Protein AF-A0A973P6K7-F1 (afdb_monomer)

Mean predicted aligned error: 7.25 Å

Sequence (170 aa):
MKRPAAATVRRLAALMGGRAVFRGTLLVANVALLGAWGSPDYAGYAQAMGGAAVLALIATTGIEKCALKLIPRLRYTVPALIGVFVALAGVLLVVALAVLGGMLALGRNGPWPLAALAGLSQIGVGLNQVLVGLTRAIGKPARDVANHLVLSAALAGYTGAALALGITPV

pLDDT: mean 81.54, std 8.08, range [46.44, 91.88]

Structure (mmCIF, N/CA/C/O backbone):
data_AF-A0A973P6K7-F1
#
_entry.id   AF-A0A973P6K7-F1
#
loop_
_atom_site.group_PDB
_atom_site.id
_atom_site.type_symbol
_atom_site.label_atom_id
_atom_site.label_alt_id
_atom_site.label_comp_id
_atom_site.label_asym_id
_atom_site.label_entity_id
_atom_site.label_seq_id
_atom_site.pdbx_PDB_ins_code
_atom_site.Cartn_x
_atom_site.Cartn_y
_atom_site.Cartn_z
_atom_site.occupancy
_atom_site.B_iso_or_equiv
_atom_site.auth_seq_id
_atom_site.auth_comp_id
_atom_site.auth_asym_id
_atom_site.auth_atom_id
_atom_site.pdbx_PDB_model_num
ATOM 1 N N . MET A 1 1 ? -16.875 12.076 31.171 1.00 46.44 1 MET A N 1
ATOM 2 C CA . MET A 1 1 ? -15.452 11.824 31.506 1.00 46.44 1 MET A CA 1
ATOM 3 C C . MET A 1 1 ? -14.545 12.508 30.478 1.00 46.44 1 MET A C 1
ATOM 5 O O . MET A 1 1 ? -14.465 12.040 29.348 1.00 46.44 1 MET A O 1
ATOM 9 N N . LYS A 1 2 ? -13.909 13.638 30.826 1.00 51.19 2 LYS A N 1
ATOM 10 C CA . LYS A 1 2 ? -12.922 14.326 29.967 1.00 51.19 2 LYS A CA 1
ATOM 11 C C . LYS A 1 2 ? -11.606 13.536 30.016 1.00 51.19 2 LYS A C 1
ATOM 13 O O . LYS A 1 2 ? -11.031 13.392 31.089 1.00 51.19 2 LYS A O 1
ATOM 18 N N . ARG A 1 3 ? -11.146 12.971 28.892 1.00 55.19 3 ARG A N 1
ATOM 19 C CA . ARG A 1 3 ? -9.818 12.329 28.826 1.00 55.19 3 ARG A CA 1
ATOM 20 C C . ARG A 1 3 ? -8.733 13.401 29.027 1.00 55.19 3 ARG A C 1
ATOM 22 O O . ARG A 1 3 ? -8.883 14.482 28.457 1.00 55.19 3 ARG A O 1
ATOM 29 N N . PRO A 1 4 ? -7.659 13.130 29.792 1.00 63.22 4 PRO A N 1
ATOM 30 C CA . PRO A 1 4 ? -6.609 14.114 30.042 1.00 63.22 4 PRO A CA 1
ATOM 31 C C . PRO A 1 4 ? -5.977 14.543 28.713 1.00 63.22 4 PRO A C 1
ATOM 33 O O . PRO A 1 4 ? -5.609 13.694 27.898 1.00 63.22 4 PRO A O 1
ATOM 36 N N . ALA A 1 5 ? -5.876 15.855 28.486 1.00 71.62 5 ALA A N 1
ATOM 37 C CA . ALA A 1 5 ? -5.464 16.452 27.212 1.00 71.62 5 ALA A CA 1
ATOM 38 C C . ALA A 1 5 ? -4.149 15.859 26.663 1.00 71.62 5 ALA A C 1
ATOM 40 O O . ALA A 1 5 ? -4.036 15.600 25.465 1.00 71.62 5 ALA A O 1
ATOM 41 N N . ALA A 1 6 ? -3.207 15.518 27.548 1.00 71.94 6 ALA A N 1
ATOM 42 C CA . ALA A 1 6 ? -1.933 14.885 27.206 1.00 71.94 6 ALA A CA 1
ATOM 43 C C . ALA A 1 6 ? -2.080 13.528 26.481 1.00 71.94 6 ALA A C 1
ATOM 45 O O . ALA A 1 6 ? -1.333 13.229 25.548 1.00 71.94 6 ALA A O 1
ATOM 46 N N . ALA A 1 7 ? -3.074 12.711 26.848 1.00 72.38 7 ALA A N 1
ATOM 47 C CA . ALA A 1 7 ? -3.317 11.419 26.201 1.00 72.38 7 ALA A CA 1
ATOM 48 C C . ALA A 1 7 ? -3.884 11.577 24.780 1.00 72.38 7 ALA A C 1
ATOM 50 O O . ALA A 1 7 ? -3.629 10.740 23.910 1.00 72.38 7 ALA A O 1
ATOM 51 N N . THR A 1 8 ? -4.637 12.652 24.537 1.00 75.8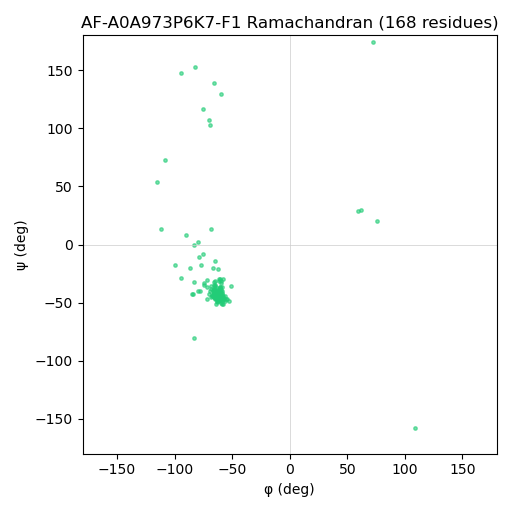1 8 THR A N 1
ATOM 52 C CA . THR A 1 8 ? -5.151 13.009 23.210 1.00 75.81 8 THR A CA 1
ATOM 53 C C . THR A 1 8 ? -4.023 13.516 22.316 1.00 75.81 8 THR A C 1
ATOM 55 O O . THR A 1 8 ? -3.874 13.021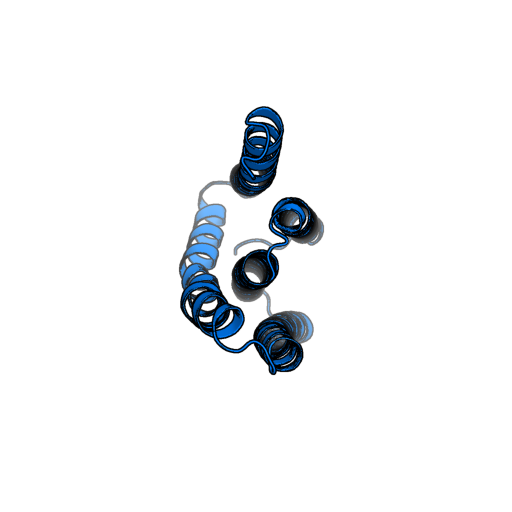 21.201 1.00 75.81 8 THR A O 1
ATOM 58 N N . VAL A 1 9 ? -3.175 14.416 22.824 1.00 80.00 9 VAL A N 1
ATOM 59 C CA . VAL A 1 9 ? -2.017 14.956 22.090 1.00 80.00 9 VAL A CA 1
ATOM 60 C C . VAL A 1 9 ? -1.056 13.843 21.674 1.00 80.00 9 VAL A C 1
ATOM 62 O O . VAL A 1 9 ? -0.700 13.756 20.503 1.00 80.00 9 VAL A O 1
ATOM 65 N N . ARG A 1 10 ? -0.714 12.917 22.581 1.00 78.62 10 ARG A N 1
ATOM 66 C CA . ARG A 1 10 ? 0.165 11.779 22.257 1.00 78.62 10 ARG A CA 1
ATOM 67 C C . ARG A 1 10 ? -0.407 10.880 21.155 1.00 78.62 10 ARG A C 1
ATOM 69 O O . ARG A 1 10 ? 0.337 10.384 20.315 1.00 78.62 10 ARG A O 1
ATOM 76 N N . ARG A 1 11 ? -1.730 10.675 21.130 1.00 73.00 11 ARG A N 1
ATOM 77 C CA . ARG A 1 11 ? -2.401 9.900 20.070 1.00 73.00 11 ARG A CA 1
ATOM 78 C C . ARG A 1 11 ? -2.393 10.630 18.733 1.00 73.00 11 ARG A C 1
ATOM 80 O O . ARG A 1 11 ? -2.132 9.996 17.718 1.00 73.00 11 ARG A O 1
ATOM 87 N N . LEU A 1 12 ? -2.656 11.935 18.731 1.00 78.56 12 LEU A N 1
ATOM 88 C CA . LEU A 1 12 ? -2.589 12.750 17.518 1.00 78.56 12 LEU A CA 1
ATOM 89 C C . LEU A 1 12 ? -1.166 12.787 16.956 1.00 78.56 12 LEU A C 1
ATOM 91 O O . LEU A 1 12 ? -0.988 12.574 15.763 1.00 78.56 12 LEU A O 1
ATOM 95 N N . ALA A 1 13 ? -0.158 12.953 17.814 1.00 79.94 13 ALA A N 1
ATOM 96 C CA . ALA A 1 13 ? 1.246 12.903 17.419 1.00 79.94 13 ALA A CA 1
ATOM 97 C C . ALA A 1 13 ? 1.617 11.550 16.792 1.00 79.94 13 ALA A C 1
ATOM 99 O O . ALA A 1 13 ? 2.230 11.524 15.731 1.00 79.94 13 ALA A O 1
ATOM 100 N N . ALA A 1 14 ? 1.182 10.429 17.379 1.00 74.81 14 ALA A N 1
ATOM 101 C CA . ALA A 1 14 ? 1.418 9.103 16.806 1.00 74.81 14 ALA A CA 1
ATOM 102 C C . ALA A 1 14 ? 0.736 8.923 15.434 1.00 74.81 14 ALA A C 1
ATOM 104 O O . ALA A 1 14 ? 1.350 8.409 14.501 1.00 74.81 14 ALA A O 1
ATOM 105 N N . LEU A 1 15 ? -0.510 9.392 15.285 1.00 73.19 15 LEU A N 1
ATOM 106 C CA . LEU A 1 15 ? -1.254 9.348 14.018 1.00 73.19 15 LEU A CA 1
ATOM 107 C C . LEU A 1 15 ? -0.585 10.189 12.924 1.00 73.19 15 LEU A C 1
ATOM 109 O O . LEU A 1 15 ? -0.440 9.730 11.790 1.00 73.19 15 LEU A O 1
ATOM 113 N N . MET A 1 16 ? -0.164 11.408 13.270 1.00 81.62 16 MET A N 1
ATOM 114 C CA . MET A 1 16 ? 0.584 12.273 12.361 1.00 81.62 16 MET A CA 1
ATOM 115 C C . MET A 1 16 ? 1.937 11.659 12.015 1.00 81.62 16 MET A C 1
ATOM 117 O O . MET A 1 16 ? 2.294 11.644 10.844 1.00 81.62 16 MET A O 1
ATOM 121 N N . GLY A 1 17 ? 2.635 11.078 12.992 1.00 79.44 17 GLY A N 1
ATOM 122 C CA . GLY A 1 17 ? 3.916 10.403 12.803 1.00 79.44 17 GLY A CA 1
ATOM 123 C C . GLY A 1 17 ? 3.825 9.254 11.801 1.00 79.44 17 GLY A C 1
ATOM 124 O O . GLY A 1 17 ? 4.556 9.251 10.819 1.00 79.44 17 GLY A O 1
ATOM 125 N N . GLY A 1 18 ? 2.873 8.329 11.966 1.00 74.81 18 GLY A N 1
ATOM 126 C CA . GLY A 1 18 ? 2.694 7.219 11.018 1.00 74.81 18 GLY A CA 1
ATOM 127 C C . GLY A 1 18 ? 2.375 7.687 9.592 1.00 74.81 18 GLY A C 1
ATOM 128 O O . GLY A 1 18 ? 2.876 7.126 8.618 1.00 74.81 18 GLY A O 1
ATOM 129 N N . ARG A 1 19 ? 1.578 8.753 9.447 1.00 79.38 19 ARG A N 1
ATOM 130 C CA . ARG A 1 19 ? 1.245 9.328 8.134 1.00 79.38 19 ARG A CA 1
ATOM 131 C C . ARG A 1 19 ? 2.398 10.124 7.525 1.00 79.38 19 ARG A C 1
ATOM 133 O O . ARG A 1 19 ? 2.570 10.076 6.309 1.00 79.38 19 ARG A O 1
ATOM 140 N N . ALA 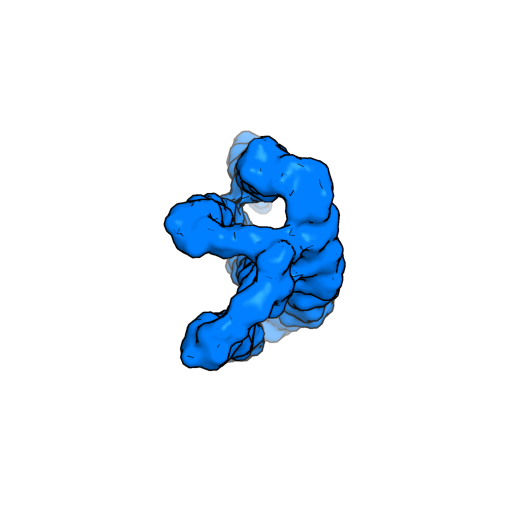A 1 20 ? 3.180 10.812 8.349 1.00 82.00 20 ALA A N 1
ATOM 141 C CA . ALA A 1 20 ? 4.393 11.504 7.939 1.00 82.00 20 ALA A CA 1
ATOM 142 C C . ALA A 1 20 ? 5.454 10.506 7.468 1.00 82.00 20 ALA A C 1
ATOM 144 O O . ALA A 1 20 ? 6.010 10.705 6.396 1.00 82.00 20 ALA A O 1
ATOM 145 N N . VAL A 1 21 ? 5.656 9.400 8.193 1.00 83.50 21 VAL A N 1
ATOM 146 C CA . VAL A 1 21 ? 6.560 8.313 7.786 1.00 83.50 21 VAL A CA 1
ATOM 147 C C . VAL A 1 21 ? 6.140 7.751 6.435 1.00 83.50 21 VAL A C 1
ATOM 149 O O . VAL A 1 21 ? 6.949 7.750 5.521 1.00 83.50 21 VAL A O 1
ATOM 152 N N . PHE A 1 22 ? 4.868 7.386 6.254 1.00 78.44 22 PHE A N 1
ATOM 153 C CA . PHE A 1 22 ? 4.375 6.884 4.967 1.00 78.44 22 PHE A CA 1
ATOM 154 C C . PHE A 1 22 ? 4.603 7.869 3.808 1.00 78.44 22 PHE A C 1
ATOM 156 O O . PHE A 1 22 ? 5.087 7.489 2.741 1.00 78.44 22 PHE A O 1
ATOM 163 N N . ARG A 1 23 ? 4.271 9.152 4.008 1.00 83.50 23 ARG A N 1
ATOM 164 C CA . ARG A 1 23 ? 4.502 10.192 2.993 1.00 83.50 23 ARG A CA 1
ATOM 165 C C . ARG A 1 23 ? 5.989 10.398 2.720 1.00 83.50 23 ARG A C 1
ATOM 167 O O . ARG A 1 23 ? 6.359 10.562 1.563 1.00 83.50 23 ARG A O 1
ATOM 174 N N . GLY A 1 24 ? 6.815 10.345 3.760 1.00 81.69 24 GLY A N 1
ATOM 175 C CA . GLY A 1 24 ? 8.267 10.386 3.664 1.00 81.69 24 GLY A CA 1
ATOM 176 C C . GLY A 1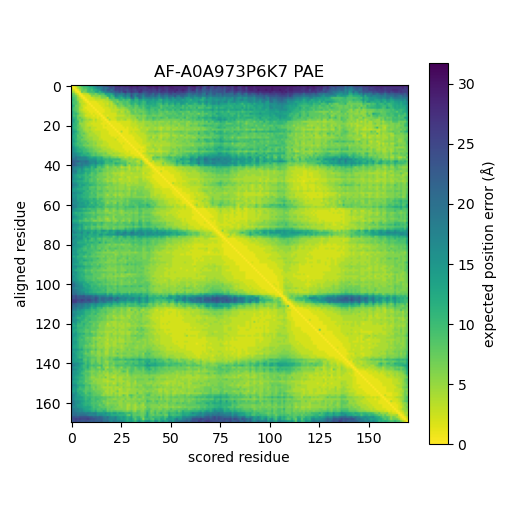 24 ? 8.808 9.213 2.853 1.00 81.69 24 GLY A C 1
ATOM 177 O O . GLY A 1 24 ? 9.557 9.439 1.914 1.00 81.69 24 GLY A O 1
ATOM 178 N N . THR A 1 25 ? 8.365 7.984 3.129 1.00 82.12 25 THR A N 1
ATOM 179 C CA . THR A 1 25 ? 8.751 6.784 2.373 1.00 82.12 25 THR A CA 1
ATOM 180 C C . THR A 1 25 ? 8.407 6.920 0.894 1.00 82.12 25 THR A C 1
ATOM 182 O O . THR A 1 25 ? 9.248 6.623 0.054 1.00 82.12 25 THR A O 1
ATOM 185 N N . LEU A 1 26 ? 7.214 7.423 0.559 1.00 81.25 26 LEU A N 1
ATOM 186 C CA . LEU A 1 26 ? 6.849 7.684 -0.835 1.00 81.25 26 LEU A CA 1
ATOM 187 C C . LEU A 1 26 ? 7.750 8.741 -1.480 1.00 81.25 26 LEU A C 1
ATOM 189 O O . LEU A 1 26 ? 8.192 8.555 -2.610 1.00 81.25 26 LEU A O 1
ATOM 193 N N . LEU A 1 27 ? 8.022 9.850 -0.791 1.00 84.88 27 LEU A N 1
ATOM 194 C CA . LEU A 1 27 ? 8.872 10.913 -1.328 1.00 84.88 27 LEU A CA 1
ATOM 195 C C . LEU A 1 27 ? 10.298 10.402 -1.577 1.00 84.88 27 LEU A C 1
ATOM 197 O O . LEU A 1 27 ? 10.828 10.567 -2.671 1.00 84.88 27 LEU A O 1
ATOM 201 N N . VAL A 1 28 ? 10.879 9.724 -0.584 1.00 82.62 28 VAL A N 1
ATOM 202 C CA . VAL A 1 28 ? 12.220 9.132 -0.660 1.00 82.62 28 VAL A CA 1
ATOM 203 C C . VAL A 1 28 ? 12.292 8.094 -1.776 1.00 82.62 28 VAL A C 1
ATOM 205 O O . VAL A 1 28 ? 13.246 8.115 -2.545 1.00 82.62 28 VAL A O 1
ATOM 208 N N . ALA A 1 29 ? 11.278 7.235 -1.918 1.00 79.25 29 ALA A N 1
ATOM 209 C CA . ALA A 1 29 ? 11.227 6.253 -2.998 1.00 79.25 29 ALA A CA 1
ATOM 210 C C . ALA A 1 29 ? 11.236 6.922 -4.380 1.00 79.25 29 ALA A C 1
ATOM 212 O O . ALA A 1 29 ? 12.011 6.519 -5.239 1.00 79.25 29 ALA A O 1
ATOM 213 N N . ASN A 1 30 ? 10.440 7.976 -4.590 1.00 80.62 30 ASN A N 1
ATOM 214 C CA . ASN A 1 30 ? 10.420 8.688 -5.873 1.00 80.62 30 ASN A CA 1
ATOM 215 C C . ASN A 1 30 ? 11.762 9.370 -6.182 1.00 80.62 30 ASN A C 1
ATOM 217 O O . ASN A 1 30 ? 12.227 9.302 -7.314 1.00 80.62 30 ASN A O 1
ATOM 221 N N . VAL A 1 31 ? 12.410 9.981 -5.183 1.00 81.81 31 VAL A N 1
ATOM 222 C CA . VAL A 1 31 ? 13.736 10.600 -5.356 1.00 81.81 31 VAL A CA 1
ATOM 223 C C . VAL A 1 31 ? 14.805 9.547 -5.661 1.00 81.81 31 VAL A C 1
ATOM 225 O O . VAL A 1 31 ? 15.620 9.748 -6.557 1.00 81.81 31 VAL A O 1
ATOM 228 N N . ALA A 1 32 ? 14.787 8.411 -4.958 1.00 80.38 32 ALA A N 1
ATOM 229 C CA . ALA A 1 32 ? 15.726 7.316 -5.187 1.00 80.38 32 ALA A CA 1
ATOM 230 C C . ALA A 1 32 ? 15.564 6.708 -6.588 1.00 80.38 32 ALA A C 1
ATOM 232 O O . ALA A 1 32 ? 16.555 6.509 -7.286 1.00 80.38 32 ALA A O 1
ATOM 233 N N . LEU A 1 33 ? 14.322 6.468 -7.021 1.00 75.88 33 LEU A N 1
ATOM 234 C CA . LEU A 1 33 ? 14.025 5.956 -8.360 1.00 75.88 33 LEU A CA 1
ATOM 235 C C . LEU A 1 33 ? 14.419 6.951 -9.456 1.00 75.88 33 LEU A C 1
ATOM 237 O O . LEU A 1 33 ? 14.990 6.543 -10.461 1.00 75.88 33 LEU A O 1
ATOM 241 N N . LEU A 1 34 ? 14.189 8.251 -9.249 1.00 78.31 34 LEU A N 1
ATOM 242 C CA . LEU A 1 34 ? 14.647 9.287 -10.178 1.00 78.31 34 LEU A CA 1
ATOM 243 C C . LEU A 1 34 ? 16.178 9.302 -10.303 1.00 78.31 34 LEU A C 1
ATOM 245 O O . LEU A 1 34 ? 16.698 9.420 -11.409 1.00 78.31 34 LEU A O 1
ATOM 249 N N . GLY A 1 35 ? 16.898 9.163 -9.186 1.00 78.88 35 GLY A N 1
ATOM 250 C CA . GLY A 1 35 ? 18.359 9.075 -9.193 1.00 78.88 35 GLY A CA 1
ATOM 251 C C . GLY A 1 35 ? 18.889 7.807 -9.871 1.00 78.88 35 GLY A C 1
ATOM 252 O O . GLY A 1 35 ? 19.928 7.863 -10.519 1.00 78.88 35 GLY A O 1
ATOM 253 N N . ALA A 1 36 ? 18.176 6.684 -9.744 1.00 78.44 36 ALA A N 1
ATOM 254 C CA . ALA A 1 36 ? 18.581 5.395 -10.303 1.00 78.44 36 ALA A CA 1
ATOM 255 C C . ALA A 1 36 ? 18.279 5.249 -11.806 1.00 78.44 36 ALA A C 1
ATOM 257 O O . ALA A 1 36 ? 19.091 4.685 -12.533 1.00 78.44 36 ALA A O 1
ATOM 258 N N . TRP A 1 37 ? 17.125 5.737 -12.268 1.00 76.94 37 TRP A N 1
ATOM 259 C CA . TRP A 1 37 ? 16.660 5.571 -13.652 1.00 76.94 37 TRP A CA 1
ATOM 260 C C . TRP A 1 37 ? 16.904 6.802 -14.539 1.00 76.94 37 TRP A C 1
ATOM 262 O O . TRP A 1 37 ? 16.893 6.703 -15.761 1.00 76.94 37 TRP A O 1
ATOM 272 N N . GLY A 1 38 ? 17.155 7.978 -13.957 1.00 73.75 38 GLY A N 1
ATOM 273 C CA . GLY A 1 38 ? 17.265 9.223 -14.718 1.00 73.75 38 GLY A CA 1
ATOM 274 C C . GLY A 1 38 ? 15.915 9.726 -15.257 1.00 73.75 38 GLY A C 1
ATOM 275 O O . GLY A 1 38 ? 14.871 9.092 -15.115 1.00 73.75 38 GLY A O 1
ATOM 276 N N . SER A 1 39 ? 15.921 10.924 -15.853 1.00 72.00 39 SER A N 1
ATOM 277 C CA . SER A 1 39 ? 14.697 11.644 -16.258 1.00 72.00 39 SER A CA 1
ATOM 278 C C . SER A 1 39 ? 13.817 10.916 -17.301 1.00 72.00 39 SER A C 1
ATOM 280 O O . SER A 1 39 ? 12.601 10.865 -17.095 1.00 72.00 39 SER A O 1
ATOM 282 N N . PRO A 1 40 ? 14.367 10.333 -18.391 1.00 66.62 40 PRO A N 1
ATOM 283 C CA . PRO A 1 40 ? 13.549 9.710 -19.439 1.00 66.62 40 PRO A CA 1
ATOM 284 C C . PRO A 1 40 ? 12.769 8.491 -18.935 1.00 66.62 40 PRO A C 1
ATOM 286 O O . PRO A 1 40 ? 11.562 8.391 -19.149 1.00 66.62 40 PRO A O 1
ATOM 289 N N . ASP A 1 41 ? 13.434 7.617 -18.187 1.00 74.31 41 ASP A N 1
ATOM 290 C CA . ASP A 1 41 ? 12.846 6.377 -17.680 1.00 74.31 41 ASP A CA 1
ATOM 291 C C . ASP A 1 41 ? 11.887 6.660 -16.512 1.00 74.31 41 ASP A C 1
ATOM 293 O O . ASP A 1 41 ? 10.824 6.044 -16.381 1.00 74.31 41 ASP A O 1
ATOM 297 N N . TYR A 1 42 ? 12.182 7.679 -15.698 1.00 76.94 42 TYR A N 1
ATOM 298 C CA . TYR A 1 42 ? 11.275 8.125 -14.641 1.00 76.94 42 TYR A CA 1
ATOM 299 C C . TYR A 1 42 ? 9.921 8.610 -15.182 1.00 76.94 42 TYR A C 1
ATOM 301 O O . TYR A 1 42 ? 8.899 8.433 -14.514 1.00 76.94 42 TYR A O 1
ATOM 309 N N . ALA A 1 43 ? 9.872 9.179 -16.392 1.00 79.81 43 ALA A N 1
ATOM 310 C CA . ALA A 1 43 ? 8.613 9.601 -17.004 1.00 79.81 43 ALA A CA 1
ATOM 311 C C . ALA A 1 43 ? 7.657 8.414 -17.233 1.00 79.81 43 ALA A C 1
ATOM 313 O O . ALA A 1 43 ? 6.463 8.531 -16.944 1.00 79.81 43 ALA A O 1
ATOM 314 N N . GLY A 1 44 ? 8.176 7.259 -17.666 1.00 79.25 44 GLY A N 1
ATOM 315 C CA . GLY A 1 44 ? 7.395 6.025 -17.821 1.00 79.25 44 GLY A CA 1
ATOM 316 C C . GLY A 1 44 ? 6.838 5.520 -16.488 1.00 79.25 44 GLY A C 1
ATOM 317 O O . GLY A 1 44 ? 5.650 5.204 -16.374 1.00 79.25 44 GLY A O 1
ATOM 318 N N . TYR A 1 45 ? 7.657 5.552 -15.435 1.00 79.81 45 TYR A N 1
ATOM 319 C CA . TYR A 1 45 ? 7.212 5.252 -14.072 1.00 79.81 45 TYR A CA 1
ATOM 320 C C . TYR A 1 45 ? 6.131 6.224 -13.574 1.00 79.81 45 TYR A C 1
ATOM 322 O O . TYR A 1 45 ? 5.114 5.790 -13.026 1.00 79.81 45 TYR A O 1
ATOM 330 N N . ALA A 1 46 ? 6.301 7.529 -13.796 1.00 82.88 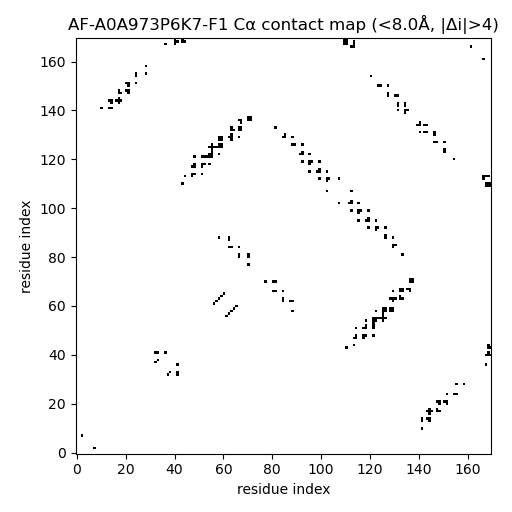46 ALA A N 1
ATOM 331 C CA . ALA A 1 46 ? 5.330 8.538 -13.388 1.00 82.88 46 ALA A CA 1
ATOM 332 C C . ALA A 1 46 ? 3.979 8.347 -14.097 1.00 82.88 46 ALA A C 1
ATOM 334 O O . ALA A 1 46 ? 2.931 8.466 -13.458 1.00 82.88 46 ALA A O 1
ATOM 335 N N . GLN A 1 47 ? 3.990 7.992 -15.386 1.00 85.44 47 GLN A N 1
ATOM 336 C CA . GLN A 1 47 ? 2.774 7.652 -16.124 1.00 85.44 47 GLN A CA 1
ATOM 337 C C . GLN A 1 47 ? 2.100 6.390 -15.576 1.00 85.44 47 GLN A C 1
ATOM 339 O O . GLN A 1 47 ? 0.892 6.410 -15.335 1.00 85.44 47 GLN A O 1
ATOM 344 N N . ALA A 1 48 ? 2.860 5.323 -15.313 1.00 84.50 48 ALA A N 1
ATOM 345 C CA . ALA A 1 48 ? 2.324 4.088 -14.741 1.00 84.50 48 ALA A CA 1
ATOM 346 C C . ALA A 1 48 ? 1.685 4.325 -13.359 1.00 84.50 48 ALA A C 1
ATOM 348 O O . ALA A 1 48 ? 0.556 3.897 -13.104 1.00 84.50 48 ALA A O 1
ATOM 349 N N . MET A 1 49 ? 2.367 5.067 -12.481 1.00 85.62 49 MET A N 1
ATOM 350 C CA . MET A 1 49 ? 1.853 5.429 -11.156 1.00 85.62 49 MET A CA 1
ATOM 351 C C . MET A 1 49 ? 0.627 6.343 -11.235 1.00 85.62 49 MET A C 1
ATOM 353 O O . MET A 1 49 ? -0.336 6.138 -10.495 1.00 85.62 49 MET A O 1
ATOM 357 N N . GLY A 1 50 ? 0.638 7.322 -12.144 1.00 85.06 50 GLY A N 1
ATOM 358 C CA . GLY A 1 50 ? -0.491 8.217 -12.388 1.00 85.06 50 GLY A CA 1
ATOM 359 C C . GLY A 1 50 ? -1.726 7.473 -12.897 1.00 85.06 50 GLY A C 1
ATOM 360 O O . GLY A 1 50 ? -2.819 7.667 -12.366 1.00 85.06 50 GLY A O 1
ATOM 361 N N . GLY A 1 51 ? -1.551 6.563 -13.860 1.00 85.38 51 GLY A N 1
ATOM 362 C CA . GLY A 1 51 ? -2.632 5.734 -14.400 1.00 85.38 51 GLY A CA 1
ATOM 363 C C . GLY A 1 51 ? -3.217 4.766 -13.369 1.00 85.38 51 GLY A C 1
ATOM 364 O O . GLY A 1 51 ? -4.428 4.552 -13.324 1.00 85.38 51 GLY A O 1
ATOM 365 N N . ALA A 1 52 ? -2.379 4.230 -12.480 1.00 87.69 52 ALA A N 1
ATOM 366 C CA . ALA A 1 52 ? -2.810 3.325 -11.419 1.00 87.69 52 ALA A CA 1
ATOM 367 C C . ALA A 1 52 ? -3.487 4.034 -10.230 1.00 87.69 52 ALA A C 1
ATOM 369 O O . ALA A 1 52 ? -4.170 3.375 -9.443 1.00 87.69 52 ALA A O 1
ATOM 370 N N . ALA A 1 53 ? -3.324 5.353 -10.064 1.00 85.94 53 ALA A N 1
ATOM 371 C CA . ALA A 1 53 ? -3.795 6.087 -8.882 1.00 85.94 53 ALA A CA 1
ATOM 372 C C . ALA A 1 53 ? -5.312 5.952 -8.639 1.00 85.94 53 ALA A C 1
ATOM 374 O O . ALA A 1 53 ? -5.771 5.949 -7.493 1.00 85.94 53 ALA A O 1
ATOM 375 N N . VAL A 1 54 ? -6.096 5.773 -9.708 1.00 86.50 54 VAL A N 1
ATOM 376 C CA . VAL A 1 54 ? -7.547 5.538 -9.635 1.00 86.50 54 VAL A CA 1
ATOM 377 C C . VAL A 1 54 ? -7.887 4.266 -8.846 1.00 86.50 54 VAL A C 1
ATOM 379 O O . VAL A 1 54 ? -8.909 4.222 -8.163 1.00 86.50 54 VAL A O 1
ATOM 382 N N . LEU A 1 55 ? -7.023 3.249 -8.848 1.00 86.19 55 LEU A N 1
ATOM 383 C CA . LEU A 1 55 ? -7.269 1.995 -8.128 1.00 86.19 55 LEU A CA 1
ATOM 384 C C . LEU A 1 55 ? -7.311 2.196 -6.608 1.00 86.19 55 LEU A C 1
ATOM 386 O O . LEU A 1 55 ? -8.146 1.602 -5.923 1.00 86.19 55 LEU A O 1
ATOM 390 N N . ALA A 1 56 ? -6.468 3.086 -6.077 1.00 86.00 56 ALA A N 1
ATOM 391 C CA . ALA A 1 56 ? -6.520 3.458 -4.665 1.00 86.00 56 ALA A CA 1
ATOM 392 C C . ALA A 1 56 ? -7.833 4.185 -4.323 1.00 86.00 56 ALA A C 1
ATOM 394 O O . ALA A 1 56 ? -8.382 4.002 -3.229 1.00 86.00 56 ALA A O 1
ATOM 395 N N . LEU A 1 57 ? -8.365 4.984 -5.258 1.00 85.06 57 LEU A N 1
ATOM 396 C CA . LEU A 1 57 ? -9.646 5.672 -5.090 1.00 85.06 57 LEU A CA 1
ATOM 397 C C . LEU A 1 57 ? -10.801 4.682 -4.968 1.00 85.06 57 LEU A C 1
ATOM 399 O O . LEU A 1 57 ? -11.593 4.819 -4.048 1.00 85.06 57 LEU A O 1
ATOM 403 N N . ILE A 1 58 ? -10.852 3.637 -5.795 1.00 84.25 58 ILE A N 1
ATOM 404 C CA . ILE A 1 58 ? -11.925 2.627 -5.742 1.00 84.25 58 ILE A CA 1
ATOM 405 C C . ILE A 1 58 ? -12.061 2.027 -4.331 1.00 84.25 58 ILE A C 1
ATOM 407 O O . ILE A 1 58 ? -13.160 1.963 -3.771 1.00 84.25 58 ILE A O 1
ATOM 411 N N . ALA A 1 59 ? -10.941 1.640 -3.717 1.00 82.81 59 ALA A N 1
ATOM 412 C CA . ALA A 1 59 ? -10.940 1.084 -2.365 1.00 82.81 59 ALA A CA 1
ATOM 413 C C . ALA A 1 59 ? -11.292 2.133 -1.289 1.00 82.81 59 ALA A C 1
ATOM 415 O O . ALA A 1 59 ? -12.037 1.837 -0.350 1.00 82.81 59 ALA A O 1
ATOM 416 N N . THR A 1 60 ? -10.787 3.363 -1.422 1.00 83.94 60 THR A N 1
ATOM 417 C CA . THR A 1 60 ? -10.977 4.430 -0.420 1.00 83.94 60 THR A CA 1
ATOM 418 C C . THR A 1 60 ? -12.350 5.092 -0.482 1.00 83.94 60 THR A C 1
ATOM 420 O O . THR A 1 60 ? -12.941 5.379 0.556 1.00 83.94 60 THR A O 1
ATOM 423 N N . THR A 1 61 ? -12.904 5.349 -1.664 1.00 85.75 61 THR A N 1
ATOM 424 C CA . THR A 1 61 ? -14.222 5.983 -1.799 1.00 85.75 61 THR A CA 1
ATOM 425 C C . THR A 1 61 ? -15.356 4.974 -1.674 1.00 85.75 61 THR A C 1
ATOM 427 O O . THR A 1 61 ? -16.408 5.327 -1.147 1.00 85.75 61 THR A O 1
ATOM 430 N N . GLY A 1 62 ? -15.148 3.729 -2.111 1.00 85.12 62 GLY A N 1
ATOM 431 C CA . GLY A 1 62 ? -16.124 2.649 -1.984 1.00 85.12 62 GLY A CA 1
ATOM 432 C C . GLY A 1 62 ? -16.072 1.985 -0.610 1.00 85.12 62 GLY A C 1
ATOM 433 O O . GLY A 1 62 ? -16.871 2.281 0.279 1.00 85.12 62 GLY A O 1
ATOM 434 N N . ILE A 1 63 ? -15.112 1.077 -0.429 1.00 87.00 63 ILE A N 1
ATOM 435 C CA . ILE A 1 63 ? -15.063 0.147 0.710 1.00 87.00 63 ILE A CA 1
ATOM 436 C C . ILE A 1 63 ? -14.892 0.900 2.039 1.00 87.00 63 ILE A C 1
ATOM 438 O O . ILE A 1 63 ? -15.684 0.710 2.964 1.00 87.00 63 ILE A O 1
ATOM 442 N N . GLU A 1 64 ? -13.899 1.791 2.143 1.00 90.44 64 GLU A N 1
ATOM 443 C CA . GLU A 1 64 ? -13.602 2.513 3.392 1.00 90.44 64 GLU A CA 1
ATOM 444 C C . GLU A 1 64 ? -14.774 3.409 3.833 1.00 90.44 64 GLU A C 1
ATOM 446 O O . GLU A 1 64 ? -15.181 3.367 4.999 1.00 90.44 64 GLU A O 1
ATOM 451 N N . LYS A 1 65 ? -15.357 4.212 2.931 1.00 88.88 65 LYS A N 1
ATOM 452 C CA . LYS A 1 65 ? -16.474 5.103 3.300 1.00 88.88 65 LYS A CA 1
ATOM 453 C C . LYS A 1 65 ? -17.741 4.334 3.650 1.00 88.88 65 LYS A C 1
ATOM 455 O O . LYS A 1 65 ? -18.413 4.707 4.616 1.00 88.88 65 LYS A O 1
ATOM 460 N N . CYS A 1 66 ? -18.045 3.249 2.939 1.00 88.75 66 CYS A N 1
ATOM 461 C CA . CYS A 1 66 ? -19.136 2.351 3.313 1.00 88.75 66 CYS A CA 1
ATOM 462 C C . CYS A 1 66 ? -18.921 1.775 4.720 1.00 88.75 66 CYS A C 1
ATOM 464 O O . CYS A 1 66 ? -19.846 1.807 5.535 1.00 88.75 66 CYS A O 1
ATOM 466 N N . ALA A 1 67 ? -17.701 1.339 5.043 1.00 87.88 67 ALA A N 1
ATOM 467 C CA . ALA A 1 67 ? -17.363 0.810 6.361 1.00 87.88 67 ALA A CA 1
ATOM 468 C C . ALA A 1 67 ? -17.545 1.846 7.478 1.00 87.88 67 ALA A C 1
ATOM 470 O O . ALA A 1 67 ? -18.219 1.572 8.475 1.00 87.88 67 ALA A O 1
ATOM 471 N N . LEU A 1 68 ? -17.023 3.062 7.288 1.00 88.94 68 LEU A N 1
ATOM 472 C CA . LEU A 1 68 ? -17.149 4.157 8.255 1.00 88.94 68 LEU A CA 1
ATOM 473 C C . LEU A 1 68 ? -18.606 4.574 8.502 1.00 88.94 68 LEU A C 1
ATOM 475 O O . LEU A 1 68 ? -18.935 5.026 9.597 1.00 88.94 68 LEU A O 1
ATOM 479 N N . LYS A 1 69 ? -19.485 4.420 7.506 1.00 90.62 69 LYS A N 1
ATOM 480 C CA . LYS A 1 69 ? -20.906 4.767 7.626 1.00 90.62 69 LYS A CA 1
ATOM 481 C C . LYS A 1 69 ? -21.743 3.650 8.256 1.00 90.62 69 LYS A C 1
ATOM 483 O O . LYS A 1 69 ? -22.618 3.944 9.071 1.00 90.62 69 LYS A O 1
ATOM 488 N N . LEU A 1 70 ? -21.512 2.395 7.868 1.00 89.88 70 LEU A N 1
ATOM 489 C CA . LEU A 1 70 ? -22.364 1.257 8.236 1.00 89.88 70 LEU A CA 1
ATOM 490 C C . LEU A 1 70 ? -22.012 0.661 9.604 1.00 89.88 70 LEU A C 1
ATOM 492 O O . LEU A 1 70 ? -22.913 0.393 10.399 1.00 89.88 70 LEU A O 1
ATOM 496 N N . ILE A 1 71 ? -20.721 0.507 9.915 1.00 89.62 71 ILE A N 1
ATOM 497 C CA . ILE A 1 71 ? -20.265 -0.165 11.145 1.00 89.62 71 ILE A CA 1
ATOM 498 C C . ILE A 1 71 ? -20.772 0.525 12.424 1.00 89.62 71 ILE A C 1
ATOM 500 O O . ILE A 1 71 ? -21.280 -0.178 13.297 1.00 89.62 71 ILE A O 1
ATOM 504 N N . PRO A 1 72 ? -20.731 1.867 12.565 1.00 85.81 72 PRO A N 1
ATOM 505 C CA . PRO A 1 72 ? -21.217 2.516 13.786 1.00 85.81 72 PRO A CA 1
ATOM 506 C C . PRO A 1 72 ? -22.733 2.391 14.002 1.00 85.81 72 PRO A C 1
ATOM 508 O O . PRO A 1 72 ? -23.210 2.574 15.123 1.00 85.81 72 PRO A O 1
ATOM 511 N N . ARG A 1 73 ? -23.498 2.112 12.936 1.00 88.81 73 ARG A N 1
ATOM 512 C CA . ARG A 1 73 ? -24.969 2.064 12.952 1.00 88.81 73 ARG A CA 1
ATOM 513 C C . ARG A 1 73 ? -25.516 0.652 13.170 1.00 88.81 73 ARG A C 1
ATOM 515 O O . ARG A 1 73 ? -26.584 0.506 13.752 1.00 88.81 73 ARG A O 1
ATOM 522 N N . LEU A 1 74 ? -24.789 -0.380 12.744 1.00 85.94 74 LEU A N 1
ATOM 523 C CA . LEU A 1 74 ? -25.252 -1.771 12.739 1.00 85.94 74 LEU A CA 1
ATOM 524 C C . LEU A 1 74 ? -24.538 -2.609 13.810 1.00 85.94 74 LEU A C 1
ATOM 526 O O . LEU A 1 74 ? -23.692 -3.446 13.509 1.00 85.94 74 LEU A O 1
ATOM 530 N N . ARG A 1 75 ? -24.889 -2.378 15.083 1.00 78.38 75 ARG A N 1
ATOM 531 C CA . ARG A 1 75 ? -24.183 -2.931 16.259 1.00 78.38 75 ARG A CA 1
ATOM 532 C C . ARG A 1 75 ? -24.138 -4.464 16.329 1.00 78.38 75 ARG A C 1
ATOM 534 O O . ARG A 1 75 ? -23.160 -5.004 16.832 1.00 78.38 75 ARG A O 1
ATOM 541 N N . TYR A 1 76 ? -25.157 -5.154 15.819 1.00 86.25 76 TYR A N 1
ATOM 542 C CA . TYR A 1 76 ? -25.267 -6.617 15.913 1.00 86.25 76 TYR A CA 1
ATOM 543 C C . TYR A 1 76 ? -24.553 -7.368 14.780 1.00 86.25 76 TYR A C 1
ATOM 545 O O . TYR A 1 76 ? -24.215 -8.535 14.941 1.00 86.25 76 TYR A O 1
ATOM 553 N N . THR A 1 77 ? -24.272 -6.709 13.652 1.00 88.19 77 THR A N 1
ATOM 554 C CA . THR A 1 77 ? -23.652 -7.332 12.466 1.00 88.19 77 THR A CA 1
ATOM 555 C C . THR A 1 77 ? -22.228 -6.837 12.209 1.00 88.19 77 THR A C 1
ATOM 557 O O . THR A 1 77 ? -21.666 -7.091 11.144 1.00 88.19 77 THR A O 1
ATOM 560 N N . VAL A 1 78 ? -21.615 -6.146 13.179 1.00 87.56 78 VAL A N 1
ATOM 561 C CA . VAL A 1 78 ? -20.256 -5.587 13.060 1.00 87.56 78 VAL A CA 1
ATOM 562 C C . VAL A 1 78 ? -19.219 -6.633 12.625 1.00 87.56 78 VAL A C 1
ATOM 564 O O . VAL A 1 78 ? -18.492 -6.346 11.674 1.00 87.56 78 VAL A O 1
ATOM 567 N N . PRO A 1 79 ? -19.135 -7.839 13.228 1.00 87.94 79 PRO A N 1
ATOM 568 C CA . PRO A 1 79 ? -18.131 -8.825 12.823 1.00 87.94 79 PRO A CA 1
ATOM 569 C C . PRO A 1 79 ? -18.312 -9.291 11.373 1.00 87.94 79 PRO A C 1
ATOM 571 O O . PRO A 1 79 ? -17.335 -9.382 10.634 1.00 87.94 79 PRO A O 1
ATOM 574 N N . ALA A 1 80 ? -19.561 -9.511 10.949 1.00 91.19 80 ALA A N 1
ATOM 575 C CA . ALA A 1 80 ? -19.881 -9.914 9.582 1.00 91.19 80 ALA A CA 1
ATOM 576 C C . ALA A 1 80 ? -19.518 -8.815 8.570 1.00 91.19 80 ALA A C 1
ATOM 578 O O . ALA A 1 80 ? -18.880 -9.095 7.559 1.00 91.19 80 ALA A O 1
ATOM 579 N N . LEU A 1 81 ? -19.843 -7.552 8.870 1.00 90.19 81 LEU A N 1
ATOM 580 C CA . LEU A 1 81 ? -19.494 -6.412 8.016 1.00 90.19 81 LEU A CA 1
ATOM 581 C C . LEU A 1 81 ? -17.980 -6.225 7.892 1.00 90.19 81 LEU A C 1
ATOM 583 O O . LEU A 1 81 ? -17.486 -5.993 6.792 1.00 90.19 81 LEU A O 1
ATOM 587 N N . ILE A 1 82 ? -17.235 -6.357 8.993 1.00 90.12 82 ILE A N 1
ATOM 588 C CA . ILE A 1 82 ? -15.767 -6.324 8.956 1.00 90.12 82 ILE A CA 1
ATOM 589 C C . ILE A 1 82 ? -15.244 -7.435 8.045 1.00 90.12 82 ILE A C 1
ATOM 591 O O . ILE A 1 82 ? -14.406 -7.158 7.192 1.00 90.12 82 ILE A O 1
ATOM 595 N N . GLY A 1 83 ? -15.766 -8.658 8.185 1.00 90.75 83 GLY A N 1
ATOM 596 C CA . GLY A 1 83 ? -15.412 -9.785 7.324 1.00 90.75 83 GLY A CA 1
ATOM 597 C C . GLY A 1 83 ? -15.636 -9.481 5.844 1.00 90.75 83 GLY A C 1
ATOM 598 O O . GLY A 1 83 ? -14.727 -9.674 5.044 1.00 90.75 83 GLY A O 1
ATOM 599 N N . VAL A 1 84 ? -16.794 -8.918 5.486 1.00 91.88 84 VAL A N 1
ATOM 600 C CA . VAL A 1 84 ? -17.112 -8.528 4.102 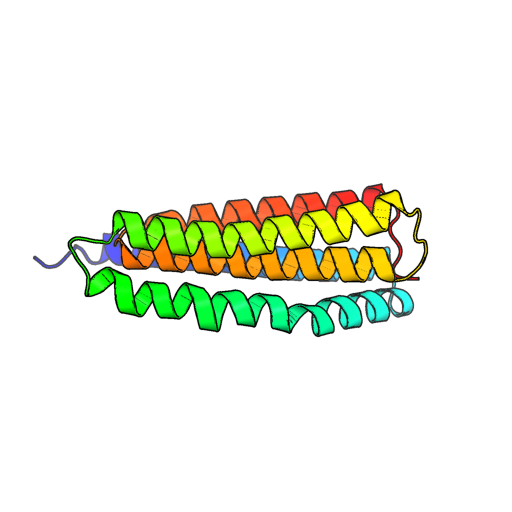1.00 91.88 84 VAL A CA 1
ATOM 601 C C . VAL A 1 84 ? -16.157 -7.454 3.582 1.00 91.88 84 VAL A C 1
ATOM 603 O O . VAL A 1 84 ? -15.621 -7.603 2.488 1.00 91.88 84 VAL A O 1
ATOM 606 N N . PHE A 1 85 ? -15.896 -6.389 4.345 1.00 91.44 85 PHE A N 1
ATOM 607 C CA . PHE A 1 85 ? -14.985 -5.332 3.895 1.00 91.44 85 PHE A CA 1
ATOM 608 C C . PHE A 1 85 ? -13.545 -5.829 3.752 1.00 91.44 85 PHE A C 1
ATOM 610 O O . PHE A 1 85 ? -12.878 -5.463 2.789 1.00 91.44 85 PHE A O 1
ATOM 617 N N . VAL A 1 86 ? -13.079 -6.688 4.664 1.00 91.00 86 VAL A N 1
ATOM 618 C CA . VAL A 1 86 ? -11.761 -7.332 4.560 1.00 91.00 86 VAL A CA 1
ATOM 619 C C . VAL A 1 86 ? -11.712 -8.277 3.362 1.00 91.00 86 VAL A C 1
ATOM 621 O O . VAL A 1 86 ? -10.721 -8.261 2.641 1.00 91.00 86 VAL A O 1
ATOM 624 N N . ALA A 1 87 ? -12.767 -9.052 3.107 1.00 91.38 87 ALA A N 1
ATOM 625 C CA . ALA A 1 87 ? -12.840 -9.957 1.964 1.00 91.38 87 ALA A CA 1
ATOM 626 C C . ALA A 1 87 ? -12.841 -9.194 0.635 1.00 91.38 87 ALA A C 1
ATOM 628 O O . ALA A 1 87 ? -12.052 -9.521 -0.241 1.00 91.38 87 ALA A O 1
ATOM 629 N N . LEU A 1 88 ? -13.651 -8.139 0.495 1.00 90.00 88 LEU A N 1
ATOM 630 C CA . LEU A 1 88 ? -13.667 -7.287 -0.702 1.00 90.00 88 LEU A CA 1
ATOM 631 C C . LEU A 1 88 ? -12.291 -6.684 -0.979 1.00 90.00 88 LEU A C 1
ATOM 633 O O . LEU A 1 88 ? -11.806 -6.701 -2.108 1.00 90.00 88 LEU A O 1
ATOM 637 N N . ALA A 1 89 ? -11.648 -6.181 0.071 1.00 88.12 89 ALA A N 1
ATOM 638 C CA . ALA A 1 89 ? -10.311 -5.634 -0.022 1.00 88.12 89 ALA A CA 1
ATOM 639 C C . ALA A 1 89 ? -9.303 -6.749 -0.410 1.00 88.12 89 ALA A C 1
ATOM 641 O O . ALA A 1 89 ? -8.525 -6.597 -1.350 1.00 88.12 89 ALA A O 1
ATOM 642 N N . GLY A 1 90 ? -9.376 -7.913 0.236 1.00 87.50 90 GLY A N 1
ATOM 643 C CA . GLY A 1 90 ? -8.543 -9.079 -0.063 1.00 87.50 90 GLY A CA 1
ATOM 644 C C . GLY A 1 90 ? -8.703 -9.596 -1.495 1.00 87.50 90 GLY A C 1
ATOM 645 O O . GLY A 1 90 ? -7.706 -9.922 -2.128 1.00 87.50 90 GLY A O 1
ATOM 646 N N . VAL A 1 91 ? -9.918 -9.603 -2.046 1.00 91.56 91 VAL A N 1
ATOM 647 C CA . VAL A 1 91 ? -10.169 -9.978 -3.446 1.00 91.56 91 VAL A CA 1
ATOM 648 C C . VAL A 1 91 ? -9.437 -9.031 -4.395 1.00 91.56 91 VAL A C 1
ATOM 650 O O . VAL A 1 91 ? -8.763 -9.504 -5.306 1.00 91.56 91 VAL A O 1
ATOM 653 N N . LEU A 1 92 ? -9.485 -7.714 -4.156 1.00 87.56 92 LEU A N 1
ATOM 654 C CA . LEU A 1 92 ? -8.721 -6.750 -4.959 1.00 87.56 92 LEU A CA 1
ATOM 655 C C . LEU A 1 92 ? -7.212 -7.030 -4.899 1.00 87.56 92 LEU A C 1
ATOM 657 O O . LEU A 1 92 ? -6.541 -6.955 -5.926 1.00 87.56 92 LEU A O 1
ATOM 661 N N . LEU A 1 93 ? -6.686 -7.397 -3.723 1.00 88.25 93 LEU A N 1
ATOM 662 C CA . LEU A 1 93 ? -5.277 -7.774 -3.570 1.00 88.25 93 LEU A CA 1
ATOM 663 C C . LEU A 1 93 ? -4.927 -9.026 -4.376 1.00 88.25 93 LEU A C 1
ATOM 665 O O . LEU A 1 93 ? -3.934 -9.035 -5.097 1.00 88.25 93 LEU A O 1
ATOM 669 N N . VAL A 1 94 ? -5.733 -10.081 -4.247 1.00 90.31 94 VAL A N 1
ATOM 670 C CA . VAL A 1 94 ? -5.505 -11.360 -4.930 1.00 90.31 94 VAL A CA 1
ATOM 671 C C . VAL A 1 94 ? -5.551 -11.168 -6.441 1.00 90.31 94 VAL A C 1
ATOM 673 O O . VAL A 1 94 ? -4.676 -11.673 -7.136 1.00 90.31 94 VAL A O 1
ATOM 676 N N . VAL A 1 95 ? -6.511 -10.390 -6.950 1.00 89.88 95 VAL A N 1
ATOM 677 C CA . VAL A 1 95 ? -6.589 -10.055 -8.378 1.00 89.88 95 VAL A CA 1
ATOM 678 C C . VAL A 1 95 ? -5.336 -9.302 -8.828 1.00 89.88 95 VAL A C 1
ATOM 680 O O . VAL A 1 95 ? -4.752 -9.659 -9.846 1.00 89.88 95 VAL A O 1
ATOM 683 N N . ALA A 1 96 ? -4.868 -8.314 -8.060 1.00 87.00 96 ALA A N 1
ATOM 684 C CA . ALA A 1 96 ? -3.648 -7.573 -8.386 1.00 87.00 96 ALA A CA 1
ATOM 685 C C . ALA A 1 96 ? -2.404 -8.475 -8.439 1.00 87.00 96 ALA A C 1
ATOM 687 O O . ALA A 1 96 ? -1.604 -8.382 -9.370 1.00 87.00 96 ALA A O 1
ATOM 688 N N . LEU A 1 97 ? -2.262 -9.372 -7.459 1.00 87.44 97 LEU A N 1
ATOM 689 C CA . LEU A 1 97 ? -1.172 -10.346 -7.403 1.00 87.44 97 LEU A CA 1
ATOM 690 C C . LEU A 1 97 ? -1.254 -11.359 -8.548 1.00 87.44 97 LEU A C 1
ATOM 692 O O . LEU A 1 97 ? -0.226 -11.684 -9.133 1.00 87.44 97 LEU A O 1
ATOM 696 N N . ALA A 1 98 ? -2.453 -11.827 -8.898 1.00 88.00 98 ALA A N 1
ATOM 697 C CA . ALA A 1 98 ? -2.661 -12.746 -10.012 1.00 88.00 98 ALA A CA 1
ATOM 698 C C . ALA A 1 98 ? -2.3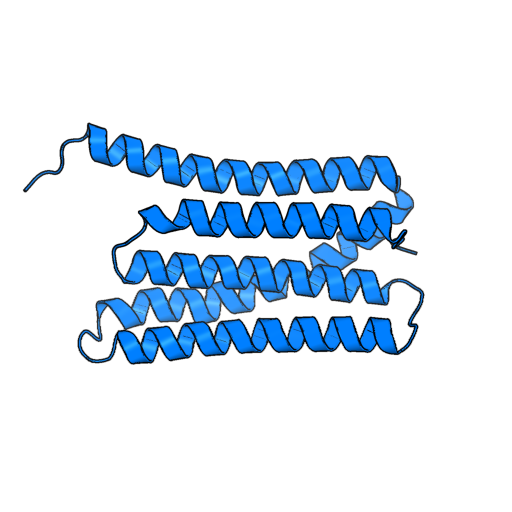19 -12.092 -11.357 1.00 88.00 98 ALA A C 1
ATOM 700 O O . ALA A 1 98 ? -1.663 -12.717 -12.187 1.00 88.00 98 ALA A O 1
ATOM 701 N N . VAL A 1 99 ? -2.699 -10.825 -11.558 1.00 86.94 99 VAL A N 1
ATOM 702 C CA . VAL A 1 99 ? -2.323 -10.055 -12.753 1.00 86.94 99 VAL A CA 1
ATOM 703 C C . VAL A 1 99 ? -0.806 -9.901 -12.830 1.00 86.94 99 VAL A C 1
ATOM 705 O O . VAL A 1 99 ? -0.226 -10.205 -13.869 1.00 86.94 99 VAL A O 1
ATOM 708 N N . LEU A 1 100 ? -0.147 -9.497 -11.739 1.00 84.00 100 LEU A N 1
ATOM 709 C CA . LEU A 1 100 ? 1.313 -9.381 -11.706 1.00 84.00 100 LEU A CA 1
ATOM 710 C C . LEU A 1 100 ? 1.997 -10.731 -11.974 1.00 84.00 100 LEU A C 1
ATOM 712 O O . LEU A 1 100 ? 2.876 -10.813 -12.828 1.00 84.00 100 LEU A O 1
ATOM 716 N N . GLY A 1 101 ? 1.570 -11.790 -11.285 1.00 84.50 101 GLY A N 1
ATOM 717 C CA . GLY A 1 101 ? 2.104 -13.140 -11.454 1.00 84.50 101 GLY A CA 1
ATOM 718 C C . GLY A 1 101 ? 1.917 -13.666 -12.876 1.00 84.50 101 GLY A C 1
ATOM 719 O O . GLY A 1 101 ? 2.849 -14.227 -13.440 1.00 84.50 101 GLY A O 1
ATOM 720 N N . GLY A 1 102 ? 0.758 -13.414 -13.490 1.00 85.56 102 GLY A N 1
ATOM 721 C CA . GLY A 1 102 ? 0.495 -13.747 -14.888 1.00 85.56 102 GLY A CA 1
ATOM 722 C C . GLY A 1 102 ? 1.405 -12.991 -15.857 1.00 85.56 102 GLY A C 1
ATOM 723 O O . GLY A 1 102 ? 1.946 -13.596 -16.778 1.00 85.56 102 GLY A O 1
ATOM 724 N N . MET A 1 103 ? 1.638 -11.693 -15.634 1.00 82.12 103 MET A N 1
ATOM 725 C CA . MET A 1 103 ? 2.550 -10.901 -16.472 1.00 82.12 103 MET A CA 1
ATOM 726 C C . MET A 1 103 ? 3.996 -11.401 -16.382 1.00 82.12 103 MET A C 1
ATOM 728 O O . MET A 1 103 ? 4.658 -11.529 -17.412 1.00 82.12 103 MET A O 1
ATOM 732 N N . LEU A 1 104 ? 4.463 -11.733 -15.173 1.00 80.75 104 LEU A N 1
ATOM 733 C CA . LEU A 1 104 ? 5.799 -12.291 -14.952 1.00 80.75 104 LEU A CA 1
ATOM 734 C C . LEU A 1 104 ? 5.938 -13.698 -15.553 1.00 80.75 104 LEU A C 1
ATOM 736 O O . LEU A 1 104 ? 6.924 -13.981 -16.227 1.00 80.75 104 LEU A O 1
ATOM 740 N N . ALA A 1 105 ? 4.941 -14.567 -15.365 1.00 84.50 105 ALA A N 1
ATOM 741 C CA . ALA A 1 105 ? 4.956 -15.939 -15.876 1.00 84.50 105 ALA A CA 1
ATOM 742 C C . ALA A 1 105 ? 4.946 -16.007 -17.411 1.00 84.50 105 ALA A C 1
ATOM 744 O O . ALA A 1 105 ? 5.524 -16.920 -17.994 1.00 84.50 105 ALA A O 1
ATOM 745 N N . LEU A 1 106 ? 4.317 -15.032 -18.072 1.00 83.50 106 LEU A N 1
ATOM 746 C CA . LEU A 1 106 ? 4.293 -14.929 -19.532 1.00 83.50 106 LEU A CA 1
ATOM 747 C C . LEU A 1 106 ? 5.582 -14.332 -20.123 1.00 83.50 106 LEU A C 1
ATOM 749 O O . LEU A 1 106 ? 5.643 -14.133 -21.336 1.00 83.50 106 LEU A O 1
ATOM 753 N N . GLY A 1 107 ? 6.589 -14.013 -19.299 1.00 68.69 107 GLY A N 1
ATOM 754 C CA . GLY A 1 107 ? 7.863 -13.453 -19.761 1.00 68.69 107 GLY A CA 1
ATOM 755 C C . GLY A 1 107 ? 7.699 -12.126 -20.507 1.00 68.69 107 GLY A C 1
ATOM 756 O O . GLY A 1 107 ? 8.462 -11.825 -21.424 1.00 68.69 107 GLY A O 1
ATOM 757 N N . ARG A 1 108 ? 6.656 -11.352 -20.174 1.00 65.88 108 ARG A N 1
ATOM 758 C CA . ARG A 1 108 ? 6.371 -10.073 -20.830 1.00 65.88 108 ARG A CA 1
ATOM 759 C C . ARG A 1 108 ? 7.437 -9.049 -20.443 1.00 65.88 108 ARG A C 1
ATOM 761 O O . ARG A 1 108 ? 7.380 -8.476 -19.361 1.00 65.88 108 ARG A O 1
ATOM 768 N N . ASN A 1 109 ? 8.365 -8.799 -21.361 1.00 62.34 109 ASN A N 1
ATOM 769 C CA . ASN A 1 109 ? 9.328 -7.700 -21.280 1.00 62.34 109 ASN A CA 1
ATOM 770 C C . ASN A 1 109 ? 8.683 -6.382 -21.781 1.00 62.34 109 ASN A C 1
ATOM 772 O O . ASN A 1 109 ? 7.738 -6.423 -22.576 1.00 62.34 109 ASN A O 1
ATOM 776 N N . GLY A 1 110 ? 9.151 -5.223 -21.302 1.00 65.88 110 GLY A N 1
ATOM 777 C CA . GLY A 1 110 ? 8.617 -3.884 -21.627 1.00 65.88 110 GLY A CA 1
ATOM 778 C C . GLY A 1 110 ? 7.859 -3.213 -20.462 1.00 65.88 110 GLY A C 1
ATOM 779 O O . GLY A 1 110 ? 8.042 -3.615 -19.316 1.00 65.88 110 GLY A O 1
ATOM 780 N N . PRO A 1 111 ? 6.950 -2.241 -20.695 1.00 70.75 111 PRO A N 1
ATOM 781 C CA . PRO A 1 111 ? 6.359 -1.406 -19.629 1.00 70.75 111 PRO A CA 1
ATOM 782 C C . PRO A 1 111 ? 5.292 -2.111 -18.764 1.00 70.75 111 PRO A C 1
ATOM 784 O O . PRO A 1 111 ? 4.813 -1.567 -17.764 1.00 70.75 111 PRO A O 1
ATOM 787 N N . TRP A 1 112 ? 4.880 -3.325 -19.136 1.00 74.62 112 TRP A N 1
ATOM 788 C CA . TRP A 1 112 ? 3.755 -4.046 -18.526 1.00 74.62 112 TRP A CA 1
ATOM 789 C C . TRP A 1 112 ? 3.984 -4.497 -17.076 1.00 74.62 112 TRP A C 1
ATOM 791 O O . TRP A 1 112 ? 3.073 -4.308 -16.263 1.00 74.62 112 TRP A O 1
ATOM 801 N N . PRO A 1 113 ? 5.156 -5.049 -16.697 1.00 76.81 113 PRO A N 1
ATOM 802 C CA . PRO A 1 113 ? 5.449 -5.372 -15.308 1.00 76.81 113 PRO A CA 1
ATOM 803 C C . PRO A 1 113 ? 5.415 -4.121 -14.436 1.00 76.81 113 PRO A C 1
ATOM 805 O O . PRO A 1 113 ? 4.819 -4.166 -13.368 1.00 76.81 113 PRO A O 1
ATOM 808 N N . LEU A 1 114 ? 5.944 -2.986 -14.911 1.00 78.31 114 LEU A N 1
ATOM 809 C CA . LEU A 1 114 ? 5.902 -1.717 -14.179 1.00 78.31 114 LEU A CA 1
ATOM 810 C C . LEU A 1 114 ? 4.465 -1.230 -13.952 1.00 78.31 114 LEU A C 1
ATOM 812 O O . LEU A 1 114 ? 4.130 -0.806 -12.849 1.00 78.31 114 LEU A O 1
ATOM 816 N N . ALA A 1 115 ? 3.594 -1.331 -14.958 1.00 82.25 115 ALA A N 1
ATOM 817 C CA . ALA A 1 115 ? 2.181 -0.980 -14.819 1.00 82.25 115 ALA A CA 1
ATOM 818 C C . ALA A 1 115 ? 1.445 -1.899 -13.824 1.00 82.25 115 ALA A C 1
ATOM 820 O O . ALA A 1 115 ? 0.684 -1.420 -12.981 1.00 82.25 115 ALA A O 1
ATOM 821 N N . ALA A 1 116 ? 1.698 -3.211 -13.872 1.00 82.19 116 ALA A N 1
ATOM 822 C CA . ALA A 1 116 ? 1.122 -4.174 -12.930 1.00 82.19 116 ALA A CA 1
ATOM 823 C C . ALA A 1 116 ? 1.623 -3.938 -11.495 1.00 82.19 116 ALA A C 1
ATOM 825 O O . ALA A 1 116 ? 0.845 -3.947 -10.540 1.00 82.19 116 ALA A O 1
ATOM 826 N N . LEU A 1 117 ? 2.917 -3.660 -11.354 1.00 83.00 117 LEU A N 1
ATOM 827 C CA . LEU A 1 117 ? 3.577 -3.275 -10.117 1.00 83.00 117 LEU A CA 1
ATOM 828 C C . LEU A 1 117 ? 2.975 -1.967 -9.568 1.00 83.00 117 LEU A C 1
ATOM 830 O O . LEU A 1 117 ? 2.641 -1.912 -8.380 1.00 83.00 117 LEU A O 1
ATOM 834 N N . ALA A 1 118 ? 2.791 -0.938 -10.397 1.00 85.25 118 ALA A N 1
ATOM 835 C CA . ALA A 1 118 ? 2.148 0.315 -10.008 1.00 85.25 118 ALA A CA 1
ATOM 836 C C . ALA A 1 118 ? 0.706 0.068 -9.540 1.00 85.25 118 ALA A C 1
ATOM 838 O O . ALA A 1 118 ? 0.311 0.552 -8.477 1.00 85.25 118 ALA A O 1
ATOM 839 N N . GLY A 1 119 ? -0.051 -0.763 -10.263 1.00 86.38 119 GLY A N 1
ATOM 840 C CA . GLY A 1 119 ? -1.399 -1.180 -9.883 1.00 86.38 119 GLY A CA 1
ATOM 841 C C . GLY A 1 119 ? -1.456 -1.875 -8.523 1.00 86.38 119 GLY A C 1
ATOM 842 O O . GLY A 1 119 ? -2.251 -1.488 -7.663 1.00 86.38 119 GLY A O 1
ATOM 843 N N . LEU A 1 120 ? -0.561 -2.838 -8.286 1.00 86.69 120 LEU A N 1
ATOM 844 C CA . LEU A 1 120 ? -0.430 -3.527 -7.002 1.00 86.69 120 LEU A CA 1
ATOM 845 C C . LEU A 1 120 ? -0.128 -2.544 -5.864 1.00 86.69 120 LEU A C 1
ATOM 847 O O . LEU A 1 120 ? -0.735 -2.641 -4.796 1.00 86.69 120 LEU A O 1
ATOM 851 N N . SER A 1 121 ? 0.759 -1.570 -6.095 1.00 86.69 121 SER A N 1
ATOM 852 C CA . SER A 1 121 ? 1.093 -0.553 -5.092 1.00 86.69 121 SER A CA 1
ATOM 853 C C . SER A 1 121 ? -0.129 0.290 -4.702 1.00 86.69 121 SER A C 1
ATOM 855 O O . SER A 1 121 ? -0.389 0.491 -3.514 1.00 86.69 121 SER A O 1
ATOM 857 N N . GLN A 1 122 ? -0.939 0.718 -5.678 1.00 89.12 122 GLN A N 1
ATOM 858 C CA . GLN A 1 122 ? -2.119 1.558 -5.445 1.00 89.12 122 GLN A CA 1
ATOM 859 C C . GLN A 1 122 ? -3.254 0.775 -4.784 1.00 89.12 122 GLN A C 1
ATOM 861 O O . GLN A 1 122 ? -3.916 1.286 -3.877 1.00 89.12 122 GLN A O 1
ATOM 866 N N . ILE A 1 123 ? -3.427 -0.496 -5.149 1.00 88.94 123 ILE A N 1
ATOM 867 C CA . ILE A 1 123 ? -4.341 -1.408 -4.453 1.00 88.94 123 ILE A CA 1
ATOM 868 C C . ILE A 1 123 ? -3.877 -1.621 -3.006 1.00 88.94 123 ILE A C 1
ATOM 870 O O . ILE A 1 123 ? -4.690 -1.510 -2.091 1.00 88.94 123 ILE A O 1
ATOM 874 N N . GLY A 1 124 ? -2.575 -1.811 -2.767 1.00 87.94 124 GLY A N 1
ATOM 875 C CA . GLY A 1 124 ? -1.971 -1.875 -1.430 1.00 87.94 124 GLY A CA 1
ATOM 876 C C . GLY A 1 124 ? -2.245 -0.632 -0.577 1.00 87.94 124 GLY A C 1
ATOM 877 O O . GLY A 1 124 ? -2.630 -0.736 0.592 1.00 87.94 124 GLY A O 1
ATOM 878 N N . VAL A 1 125 ? -2.119 0.559 -1.168 1.00 88.19 125 VAL A N 1
ATOM 879 C CA . VAL A 1 125 ? -2.483 1.825 -0.514 1.00 88.19 125 VAL A CA 1
ATOM 880 C C . VAL A 1 125 ? -3.973 1.849 -0.171 1.00 88.19 125 VAL A C 1
ATOM 882 O O . VAL A 1 125 ? -4.327 2.168 0.967 1.00 88.19 125 VAL A O 1
ATOM 885 N N . GLY A 1 126 ? -4.840 1.483 -1.116 1.00 88.88 126 GLY A N 1
ATOM 886 C CA . GLY A 1 126 ? -6.287 1.406 -0.917 1.00 88.88 126 GLY A CA 1
ATOM 887 C C . GLY A 1 126 ? -6.689 0.451 0.212 1.00 88.88 126 GLY A C 1
ATOM 888 O O . GLY A 1 126 ? -7.451 0.823 1.103 1.00 88.88 126 GLY A O 1
ATOM 889 N N . LEU A 1 127 ? -6.106 -0.748 0.234 1.00 88.25 127 LEU A N 1
ATOM 890 C CA . LEU A 1 127 ? -6.273 -1.767 1.276 1.00 88.25 127 LEU A CA 1
ATOM 891 C C . LEU A 1 127 ? -5.911 -1.250 2.662 1.00 88.25 127 LEU A C 1
ATOM 893 O O . LEU A 1 127 ? -6.676 -1.403 3.613 1.00 88.25 127 LEU A O 1
ATOM 897 N N . ASN A 1 128 ? -4.755 -0.602 2.775 1.00 89.62 128 ASN A N 1
ATOM 898 C CA . ASN A 1 128 ? -4.317 0.006 4.023 1.00 89.62 128 ASN A CA 1
ATOM 899 C C . ASN A 1 128 ? -5.323 1.059 4.510 1.00 89.62 128 ASN A C 1
ATOM 901 O O . ASN A 1 128 ? -5.645 1.091 5.696 1.00 89.62 128 ASN A O 1
ATOM 905 N N . GLN A 1 129 ? -5.874 1.886 3.615 1.00 89.38 129 GLN A N 1
ATOM 906 C CA . GLN A 1 129 ? -6.910 2.846 4.005 1.00 89.38 129 GLN A CA 1
ATOM 907 C C . GLN A 1 129 ? -8.201 2.158 4.458 1.00 89.38 129 GLN A C 1
ATOM 909 O O . GLN A 1 129 ? -8.780 2.589 5.451 1.00 89.38 129 GLN A O 1
ATOM 914 N N . VAL A 1 130 ? -8.615 1.058 3.821 1.00 90.25 130 VAL A N 1
ATOM 915 C CA . VAL A 1 130 ? -9.752 0.247 4.289 1.00 90.25 130 VAL A CA 1
ATOM 916 C C . VAL A 1 130 ? -9.493 -0.286 5.697 1.00 90.25 130 VAL A C 1
ATOM 918 O O . VAL A 1 130 ? -10.323 -0.089 6.582 1.00 90.25 130 VAL A O 1
ATOM 921 N N . LEU A 1 131 ? -8.335 -0.903 5.944 1.00 89.00 131 LEU A N 1
ATOM 922 C CA . LEU A 1 131 ? -7.976 -1.433 7.264 1.00 89.00 131 LEU A CA 1
ATOM 923 C C . LEU A 1 131 ? -7.937 -0.334 8.331 1.00 89.00 131 LEU A C 1
ATOM 925 O O . LEU A 1 131 ? -8.426 -0.536 9.441 1.00 89.00 131 LEU A O 1
ATOM 929 N N . VAL A 1 132 ? -7.416 0.843 7.988 1.00 88.56 132 VAL A N 1
ATOM 930 C CA . VAL A 1 132 ? -7.418 2.034 8.850 1.00 88.56 132 VAL A CA 1
ATOM 931 C C . VAL A 1 132 ? -8.835 2.575 9.083 1.00 88.56 132 VAL A C 1
ATOM 933 O O . VAL A 1 132 ? -9.193 2.969 10.193 1.00 88.56 132 VAL A O 1
ATOM 936 N N . GLY A 1 133 ? -9.688 2.568 8.061 1.00 87.25 133 GLY A N 1
ATOM 937 C CA . GLY A 1 133 ? -11.102 2.910 8.187 1.00 87.25 133 GLY A CA 1
ATOM 938 C C . GLY A 1 133 ? -11.824 1.962 9.143 1.00 87.25 133 GLY A C 1
ATOM 939 O O . GLY A 1 133 ? -12.556 2.410 10.025 1.00 87.25 133 GLY A O 1
ATOM 940 N N . LEU A 1 134 ? -11.549 0.660 9.040 1.00 89.38 134 LEU A N 1
ATOM 941 C CA . LEU A 1 134 ? -12.102 -0.370 9.917 1.00 89.38 134 LEU A CA 1
ATOM 942 C C . LEU A 1 134 ? -11.621 -0.208 11.363 1.00 89.38 134 LEU A C 1
ATOM 944 O O . LEU A 1 134 ? -12.449 -0.231 12.275 1.00 89.38 134 LEU A O 1
ATOM 948 N N . THR A 1 135 ? -10.320 0.013 11.601 1.00 87.75 135 THR A N 1
ATOM 949 C CA . THR A 1 135 ? -9.780 0.242 12.956 1.00 87.75 135 THR A CA 1
ATOM 950 C C . THR A 1 135 ? -10.388 1.478 13.605 1.00 87.75 135 THR A C 1
ATOM 952 O O . THR A 1 135 ? -10.671 1.462 14.806 1.00 87.75 135 THR A O 1
ATOM 955 N N . ARG A 1 136 ? -10.650 2.533 12.828 1.00 86.44 136 ARG A N 1
ATOM 956 C CA . ARG A 1 136 ? -11.368 3.727 13.295 1.00 86.44 136 ARG A CA 1
ATOM 957 C C . ARG A 1 136 ? -12.834 3.444 13.590 1.00 86.44 136 ARG A C 1
ATOM 959 O O . ARG A 1 136 ? -13.307 3.841 14.653 1.00 86.44 136 ARG A O 1
ATOM 966 N N . ALA A 1 137 ? -13.525 2.728 12.705 1.00 86.12 137 ALA A N 1
ATOM 967 C CA . ALA A 1 137 ? -14.939 2.394 12.860 1.00 86.12 137 ALA A CA 1
ATOM 968 C C . ALA A 1 137 ? -15.218 1.574 14.134 1.00 86.12 137 ALA A C 1
ATOM 970 O O . ALA A 1 137 ? -16.248 1.766 14.773 1.00 86.12 137 ALA A O 1
ATOM 971 N N . ILE A 1 138 ? -14.273 0.720 14.550 1.00 86.25 138 ILE A N 1
ATOM 972 C CA . ILE A 1 138 ? -14.347 -0.057 15.802 1.00 86.25 138 ILE A CA 1
ATOM 973 C C . ILE A 1 138 ? -13.740 0.662 17.024 1.00 86.25 138 ILE A C 1
ATOM 975 O O . ILE A 1 138 ? -13.562 0.050 18.078 1.00 86.25 138 ILE A O 1
ATOM 979 N N . GLY A 1 139 ? -13.363 1.940 16.902 1.00 81.81 139 GLY A N 1
ATOM 980 C CA . GLY A 1 139 ? -12.844 2.747 18.012 1.00 81.81 139 GLY A CA 1
ATOM 981 C C . GLY A 1 139 ? -11.400 2.442 18.433 1.00 81.81 139 GLY A C 1
ATOM 982 O O . GLY A 1 139 ? -10.997 2.796 19.544 1.00 81.81 139 GLY A O 1
ATOM 983 N N . LYS A 1 140 ? -10.594 1.816 17.564 1.00 83.62 140 LYS A N 1
ATOM 984 C CA . LYS A 1 140 ? -9.181 1.453 17.800 1.00 83.62 140 LYS A CA 1
ATOM 985 C C . LYS A 1 140 ? -8.198 2.202 16.868 1.00 83.62 140 LYS A C 1
ATOM 987 O O . LYS A 1 140 ? -7.342 1.554 16.265 1.00 83.62 140 LYS A O 1
ATOM 992 N N . PRO A 1 141 ? -8.220 3.551 16.797 1.00 78.56 141 PRO A N 1
ATOM 993 C CA . PRO A 1 141 ? -7.366 4.328 15.883 1.00 78.56 141 PRO A CA 1
ATOM 994 C C . PRO A 1 141 ? -5.863 4.222 16.191 1.00 78.56 141 PRO A C 1
ATOM 996 O O . PRO A 1 141 ? -5.027 4.574 15.373 1.00 78.56 141 PRO A O 1
ATOM 999 N N . ALA A 1 142 ? -5.481 3.716 17.368 1.00 74.56 142 ALA A N 1
ATOM 1000 C CA . ALA A 1 142 ? -4.073 3.493 17.702 1.00 74.56 142 ALA A CA 1
ATOM 1001 C C . ALA A 1 142 ? -3.385 2.478 16.766 1.00 74.56 142 ALA A C 1
ATOM 1003 O O . ALA A 1 142 ? -2.164 2.486 16.651 1.00 74.56 142 ALA A O 1
ATOM 1004 N N . ARG A 1 143 ? -4.158 1.619 16.088 1.00 81.06 143 ARG A N 1
ATOM 1005 C CA . ARG A 1 143 ? -3.643 0.629 15.130 1.00 81.06 143 ARG A CA 1
ATOM 1006 C C . ARG A 1 143 ? -3.298 1.229 13.764 1.00 81.06 143 ARG A C 1
ATOM 1008 O O . ARG A 1 143 ? -2.628 0.572 12.976 1.00 81.06 143 ARG A O 1
ATOM 1015 N N . ASP A 1 144 ? -3.689 2.476 13.505 1.00 81.50 144 ASP A N 1
ATOM 1016 C CA . ASP A 1 144 ? -3.437 3.149 12.229 1.00 81.50 144 ASP A CA 1
ATOM 1017 C C . ASP A 1 144 ? -1.937 3.280 11.937 1.00 81.50 144 ASP A C 1
ATOM 1019 O O . ASP A 1 144 ? -1.506 3.115 10.798 1.00 81.50 144 ASP A O 1
ATOM 1023 N N . VAL A 1 145 ? -1.140 3.528 12.982 1.00 76.38 145 VAL A N 1
ATOM 1024 C CA . VAL A 1 145 ? 0.320 3.642 12.878 1.00 76.38 145 VAL A CA 1
ATOM 1025 C C . VAL A 1 145 ? 0.924 2.324 12.413 1.00 76.38 145 VAL A C 1
ATOM 1027 O O . VAL A 1 145 ? 1.711 2.324 11.476 1.00 76.38 145 VAL A O 1
ATOM 1030 N N . ALA A 1 146 ? 0.512 1.202 13.008 1.00 81.62 146 ALA A N 1
ATOM 1031 C CA . ALA A 1 146 ? 0.987 -0.119 12.609 1.00 81.62 146 ALA A CA 1
ATOM 1032 C C . ALA A 1 146 ? 0.622 -0.424 11.148 1.00 81.62 146 ALA A C 1
ATOM 1034 O O . ALA A 1 146 ? 1.482 -0.854 10.389 1.00 81.62 146 ALA A O 1
ATOM 1035 N N . ASN A 1 147 ? -0.609 -0.118 10.727 1.00 83.88 147 ASN A N 1
ATOM 1036 C CA . ASN A 1 147 ? -1.043 -0.316 9.341 1.00 83.88 147 ASN A CA 1
ATOM 1037 C C . ASN A 1 147 ? -0.192 0.506 8.351 1.00 83.88 147 ASN A C 1
ATOM 1039 O O . ASN A 1 147 ? 0.273 -0.011 7.337 1.00 83.88 147 ASN A O 1
ATOM 1043 N N . HIS A 1 148 ? 0.074 1.777 8.667 1.00 82.44 148 HIS A N 1
ATOM 1044 C CA . HIS A 1 148 ? 0.920 2.633 7.833 1.00 82.44 148 HIS A CA 1
ATOM 1045 C C . HIS A 1 148 ? 2.392 2.203 7.837 1.00 82.44 148 HIS A C 1
ATOM 1047 O O . HIS A 1 148 ? 3.037 2.288 6.794 1.00 82.44 148 HIS A O 1
ATOM 1053 N N . LEU A 1 149 ? 2.919 1.708 8.960 1.00 82.19 149 LEU A N 1
ATOM 1054 C CA . LEU A 1 149 ? 4.277 1.166 9.039 1.00 82.19 149 LEU A CA 1
ATOM 1055 C C . LEU A 1 149 ? 4.424 -0.115 8.215 1.00 82.19 149 LEU A C 1
ATOM 1057 O O . LEU A 1 149 ? 5.378 -0.225 7.453 1.00 82.19 149 LEU A O 1
ATOM 1061 N N . VAL A 1 150 ? 3.462 -1.038 8.305 1.00 86.12 150 VAL A N 1
ATOM 1062 C CA . VAL A 1 150 ? 3.442 -2.265 7.495 1.00 86.12 150 VAL A CA 1
ATOM 1063 C C . VAL A 1 150 ? 3.403 -1.922 6.009 1.00 86.12 150 VAL A C 1
ATOM 1065 O O . VAL A 1 150 ? 4.204 -2.456 5.246 1.00 86.12 150 VAL A O 1
ATOM 1068 N N . LEU A 1 151 ? 2.542 -0.985 5.594 1.00 83.88 151 LEU A N 1
ATOM 1069 C CA . LEU A 1 151 ? 2.514 -0.544 4.199 1.00 83.88 151 LEU A CA 1
ATOM 1070 C C . LEU A 1 151 ? 3.834 0.121 3.783 1.00 83.88 151 LEU A C 1
ATOM 1072 O O . LEU A 1 151 ? 4.321 -0.138 2.689 1.00 83.88 151 LEU A O 1
ATOM 1076 N N . SER A 1 152 ? 4.417 0.966 4.636 1.00 81.19 152 SER A N 1
ATOM 1077 C CA . SER A 1 152 ? 5.683 1.649 4.331 1.00 81.19 152 SER A CA 1
ATOM 1078 C C . SER A 1 152 ? 6.828 0.649 4.164 1.00 81.19 152 SER A C 1
ATOM 1080 O O . SER A 1 152 ? 7.600 0.763 3.218 1.00 81.19 152 SER A O 1
ATOM 1082 N N . ALA A 1 153 ? 6.902 -0.366 5.031 1.00 84.50 153 ALA A N 1
ATOM 1083 C CA . ALA A 1 153 ? 7.875 -1.449 4.926 1.00 84.50 153 ALA A CA 1
ATOM 1084 C C . ALA A 1 153 ? 7.654 -2.293 3.661 1.00 84.50 153 ALA A C 1
ATOM 1086 O O . ALA A 1 153 ? 8.613 -2.599 2.958 1.00 84.50 153 ALA A O 1
ATOM 1087 N N . ALA A 1 154 ? 6.398 -2.615 3.334 1.00 83.44 154 ALA A N 1
ATOM 1088 C CA . ALA A 1 154 ? 6.058 -3.350 2.119 1.00 83.44 154 ALA A CA 1
ATOM 1089 C C . ALA A 1 154 ? 6.439 -2.570 0.853 1.00 83.44 154 ALA A C 1
ATOM 1091 O O . ALA A 1 154 ? 7.044 -3.142 -0.045 1.00 83.44 154 ALA A O 1
ATOM 1092 N N . LEU A 1 155 ? 6.147 -1.265 0.798 1.00 81.19 155 LEU A N 1
ATOM 1093 C CA . LEU A 1 155 ? 6.537 -0.398 -0.316 1.00 81.19 155 LEU A CA 1
ATOM 1094 C C . LEU A 1 155 ? 8.057 -0.264 -0.422 1.00 81.19 155 LEU A C 1
ATOM 1096 O O . LEU A 1 155 ? 8.586 -0.362 -1.520 1.00 81.19 155 LEU A O 1
ATOM 1100 N N . ALA A 1 156 ? 8.769 -0.091 0.694 1.00 80.69 156 ALA A N 1
ATOM 1101 C CA . ALA A 1 156 ? 10.230 -0.040 0.689 1.00 80.69 156 ALA A CA 1
ATOM 1102 C C . ALA A 1 156 ? 10.845 -1.354 0.175 1.00 80.69 156 ALA A C 1
ATOM 1104 O O . ALA A 1 156 ? 11.720 -1.322 -0.688 1.00 80.69 156 ALA A O 1
ATOM 1105 N N . GLY A 1 157 ? 10.352 -2.501 0.654 1.00 79.62 157 GLY A N 1
ATOM 1106 C CA . GLY A 1 157 ? 10.802 -3.819 0.205 1.00 79.62 157 GLY A CA 1
ATOM 1107 C C . GLY A 1 157 ? 10.495 -4.071 -1.269 1.00 79.62 157 GLY A C 1
ATOM 1108 O O . GLY A 1 157 ? 11.352 -4.543 -2.006 1.00 79.62 157 GLY A O 1
ATOM 1109 N N . TYR A 1 158 ? 9.304 -3.686 -1.720 1.00 78.69 158 TYR A N 1
ATOM 1110 C CA . TYR A 1 158 ? 8.904 -3.764 -3.121 1.00 78.69 158 TYR A CA 1
ATOM 1111 C C . TYR A 1 158 ? 9.777 -2.878 -4.026 1.00 78.69 158 TYR A C 1
ATOM 1113 O O . TYR A 1 158 ? 10.234 -3.344 -5.066 1.00 78.69 158 TYR A O 1
ATOM 1121 N N . THR A 1 159 ? 10.060 -1.633 -3.627 1.00 75.75 159 THR A N 1
ATOM 1122 C CA . THR A 1 159 ? 10.905 -0.715 -4.408 1.00 75.75 159 THR A CA 1
ATOM 1123 C C . THR A 1 159 ? 12.335 -1.243 -4.477 1.00 75.75 159 THR A C 1
ATOM 1125 O O . THR A 1 159 ? 12.950 -1.227 -5.540 1.00 75.75 159 THR A O 1
ATOM 1128 N N . GLY A 1 160 ? 12.847 -1.782 -3.365 1.00 76.75 160 GLY A N 1
ATOM 1129 C CA . GLY A 1 160 ? 14.145 -2.454 -3.327 1.00 76.75 160 GLY A CA 1
ATOM 1130 C C . GLY A 1 160 ? 14.196 -3.696 -4.221 1.00 76.75 160 GLY A C 1
ATOM 1131 O O . GLY A 1 160 ? 15.169 -3.884 -4.944 1.00 76.75 160 GLY A O 1
ATOM 1132 N N . ALA A 1 161 ? 13.138 -4.511 -4.233 1.00 75.25 161 ALA A N 1
ATOM 1133 C CA . ALA A 1 161 ? 13.044 -5.687 -5.094 1.00 75.25 161 ALA A CA 1
ATOM 1134 C C . ALA A 1 161 ? 12.980 -5.314 -6.583 1.00 75.25 161 ALA A C 1
ATOM 1136 O O . ALA A 1 161 ? 13.660 -5.942 -7.387 1.00 75.25 161 ALA A O 1
ATOM 1137 N N . ALA A 1 162 ? 12.220 -4.278 -6.952 1.00 75.19 162 ALA A N 1
ATOM 1138 C CA . ALA A 1 162 ? 12.153 -3.793 -8.331 1.00 75.19 162 ALA A CA 1
ATOM 1139 C C . ALA A 1 162 ? 13.529 -3.330 -8.843 1.00 75.19 162 ALA A C 1
ATOM 1141 O O . ALA A 1 162 ? 13.911 -3.672 -9.962 1.00 75.19 162 ALA A O 1
ATOM 1142 N N . LEU A 1 163 ? 14.297 -2.628 -8.000 1.00 75.38 163 LEU A N 1
ATOM 1143 C CA . LEU A 1 163 ? 15.677 -2.240 -8.301 1.00 75.38 163 LEU A CA 1
ATOM 1144 C C . LEU A 1 163 ? 16.613 -3.455 -8.402 1.00 75.38 163 LEU A C 1
ATOM 1146 O O . LEU A 1 163 ? 17.384 -3.549 -9.351 1.00 75.38 163 LEU A O 1
ATOM 1150 N N . ALA A 1 164 ? 16.530 -4.402 -7.462 1.00 77.44 164 ALA A N 1
ATOM 1151 C CA . ALA A 1 164 ? 17.381 -5.595 -7.445 1.00 77.44 164 ALA A CA 1
ATOM 1152 C C . ALA A 1 164 ? 17.131 -6.533 -8.639 1.00 77.44 164 ALA A C 1
ATOM 1154 O O . ALA A 1 164 ? 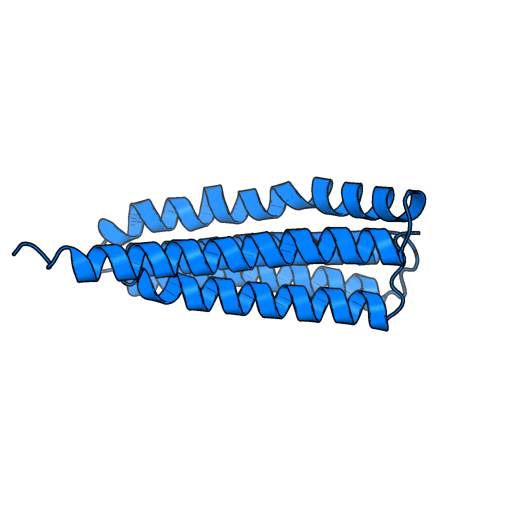18.054 -7.188 -9.114 1.00 77.44 164 ALA A O 1
ATOM 1155 N N . LEU A 1 165 ? 15.891 -6.587 -9.128 1.00 74.88 165 LEU A N 1
ATOM 1156 C CA . LEU A 1 165 ? 15.500 -7.364 -10.305 1.00 74.88 165 LEU A CA 1
ATOM 1157 C C . LEU A 1 165 ? 15.777 -6.632 -11.627 1.00 74.88 165 LEU A C 1
ATOM 1159 O O . LEU A 1 165 ? 15.489 -7.184 -12.686 1.00 74.88 165 LEU A O 1
ATOM 1163 N N . GLY A 1 166 ? 16.312 -5.406 -11.583 1.00 71.19 166 GLY A N 1
ATOM 1164 C CA . GLY A 1 166 ? 16.618 -4.622 -12.778 1.00 71.19 166 GLY A CA 1
ATOM 1165 C C . GLY A 1 166 ? 15.383 -4.287 -13.615 1.00 71.19 166 GLY A C 1
ATOM 1166 O O . GLY A 1 166 ? 15.489 -4.178 -14.832 1.00 71.19 166 GLY A O 1
ATOM 1167 N N . ILE A 1 167 ? 14.206 -4.156 -12.991 1.00 70.50 167 ILE A N 1
ATOM 1168 C CA . ILE A 1 167 ? 12.973 -3.819 -13.710 1.00 70.50 167 ILE A CA 1
ATOM 1169 C C . ILE A 1 167 ? 13.085 -2.367 -14.170 1.00 70.50 167 ILE A C 1
ATOM 1171 O O . ILE A 1 167 ? 13.007 -1.447 -13.354 1.00 70.50 167 ILE A O 1
ATOM 1175 N N . THR A 1 168 ? 13.285 -2.161 -15.469 1.00 65.31 168 THR A N 1
ATOM 1176 C CA . THR A 1 168 ? 13.400 -0.831 -16.071 1.00 65.31 168 THR A CA 1
ATOM 1177 C C . THR A 1 168 ? 12.054 -0.350 -16.616 1.00 65.31 168 THR A C 1
ATOM 1179 O O . THR A 1 168 ?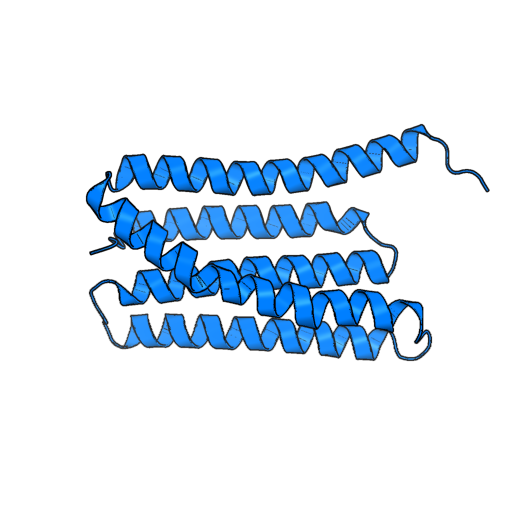 11.257 -1.165 -17.082 1.00 65.31 168 THR A O 1
ATOM 1182 N N . PRO A 1 169 ? 11.773 0.966 -16.597 1.00 58.47 169 PRO A N 1
ATOM 1183 C CA . PRO A 1 169 ? 10.553 1.536 -17.176 1.00 58.47 169 PRO A CA 1
ATOM 1184 C C . PRO A 1 169 ? 10.427 1.485 -18.709 1.00 58.47 169 PRO A C 1
ATOM 1186 O O . PRO A 1 169 ? 9.563 2.171 -19.257 1.00 58.47 169 PRO A O 1
ATOM 1189 N N . VAL A 1 170 ? 11.266 0.700 -19.389 1.00 52.72 170 VAL A N 1
ATOM 1190 C CA . VAL A 1 170 ? 11.477 0.725 -20.844 1.00 52.72 170 VAL A CA 1
ATOM 1191 C C . VAL A 1 170 ? 11.256 -0.662 -21.428 1.00 52.72 170 VAL A C 1
ATOM 1193 O O . VAL A 1 170 ? 11.937 -1.600 -20.957 1.00 52.72 170 VAL A O 1
#

Foldseek 3Di:
DDDPVVVVVVLVVLLVVLVVLLVVLVVVLLVVVCVVFPDPQSVLLVVLLVVLLVLLVCLQVPLLVCLLPVLLPPPVCNVVSLVVSLVVLVVQLVVLVVLLVVCVVVVDDAQRNSSSLSNNLSSLNSSLSNVCSSCVSVVNNSCNSVSSVVSSVVVNVSSVVCVVVVPTND

Radius of gyration: 18.17 Å; Cα contacts (8 Å, |Δi|>4): 166; chains: 1; bounding box: 44×32×53 Å

Nearest PDB structures (foldseek):
  8f6k-assembly1_C  TM=3.086E-01  e=2.628E+00  Shewanella oneidensis
  3ok8-assembly1_B  TM=4.211E-01  e=5.792E+00  Mus musculus

Secondary structure (DSSP, 8-state):
-PPPHHHHHHHHHHHHHHHHHHHHHHHHHHHHHHHHHHHHHHHHHHHHHHHHHHHHHIIIIIIIHHHHHHTTT-TTSHHHHHHHHHHHHHHHHHHHHHHHHHHHHTT--SSHHHHHHHHHHHHHHHHHHHHHHHHHHTT-GGGHHHHHHHHHHHHHHHHHHHHHTT----

Solvent-accessible surface area (backbone atoms only — not comparable to full-atom values): 8721 Å² total; per-residue (Å²): 136,87,74,61,65,68,64,53,50,56,49,51,52,46,49,50,47,26,52,48,50,35,52,46,50,54,52,52,49,53,52,52,47,38,72,73,54,33,74,76,40,36,50,44,46,52,50,29,44,59,69,21,47,60,50,21,45,54,33,39,66,47,55,16,47,50,42,51,61,46,43,75,71,38,78,90,50,38,70,60,52,52,51,50,53,51,47,58,44,47,49,55,49,52,52,35,50,49,52,37,50,50,41,61,73,69,66,57,79,43,53,60,52,55,37,34,51,28,35,36,52,21,40,51,52,9,41,44,45,27,54,40,30,49,33,44,46,73,73,41,58,82,51,40,31,57,48,33,46,52,50,37,51,51,50,52,50,49,54,50,47,40,60,75,69,63,68,55,51,90